Protein AF-A0A2N9M032-F1 (afdb_monomer)

Radius of gyration: 12.5 Å; Cα contacts (8 Å, |Δi|>4): 34; chains: 1; bounding box: 31×26×29 Å

Structure (mmCIF, N/CA/C/O backbone):
data_AF-A0A2N9M032-F1
#
_entry.id   AF-A0A2N9M032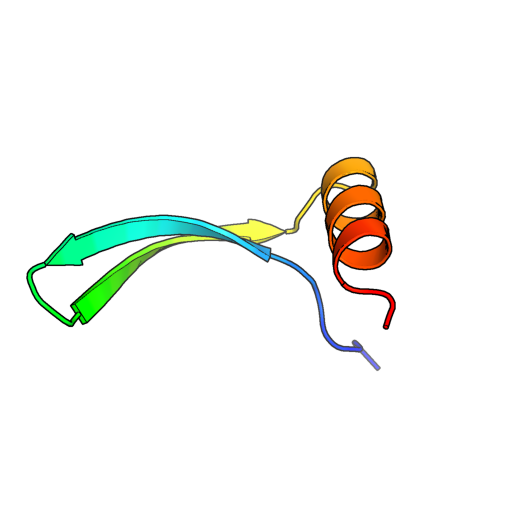-F1
#
loop_
_atom_site.group_PDB
_atom_site.id
_atom_site.type_symbol
_atom_site.label_atom_id
_atom_site.label_alt_id
_atom_site.label_comp_id
_atom_site.label_asym_id
_atom_site.label_entity_id
_atom_site.label_seq_id
_atom_site.pdbx_PDB_ins_code
_atom_site.Cartn_x
_atom_site.Cartn_y
_atom_site.Cartn_z
_atom_site.occupancy
_atom_site.B_iso_or_equiv
_atom_site.auth_seq_id
_atom_site.auth_comp_id
_atom_site.auth_asym_id
_atom_site.auth_atom_id
_atom_site.pdbx_PDB_model_num
ATOM 1 N N . MET A 1 1 ? 21.740 1.993 -6.880 1.00 41.00 1 MET A N 1
ATOM 2 C CA . MET A 1 1 ? 20.975 2.833 -5.933 1.00 41.00 1 MET A CA 1
ATOM 3 C C . MET A 1 1 ? 19.506 2.560 -6.177 1.00 41.00 1 MET A C 1
ATOM 5 O O . MET A 1 1 ? 19.039 2.844 -7.270 1.00 41.00 1 MET A O 1
ATOM 9 N N . SER A 1 2 ? 18.809 1.934 -5.23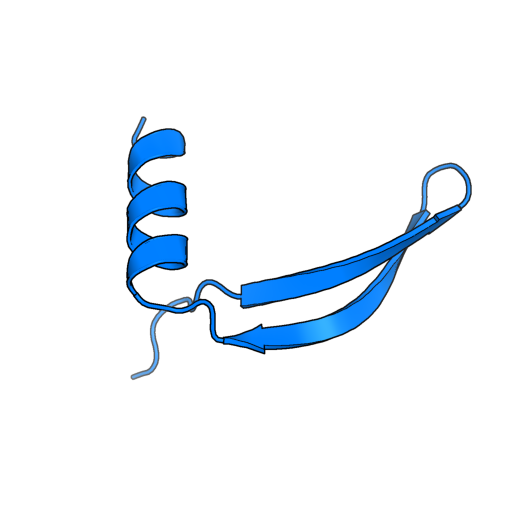5 1.00 59.47 2 SER A N 1
ATOM 10 C CA . SER A 1 2 ? 17.378 1.655 -5.388 1.00 59.47 2 SER A CA 1
ATOM 11 C C . SER A 1 2 ? 16.605 2.882 -4.907 1.00 59.47 2 SER A C 1
ATOM 13 O O . SER A 1 2 ? 16.668 3.209 -3.725 1.00 59.47 2 SER A O 1
ATOM 15 N N . GLY A 1 3 ? 15.962 3.603 -5.829 1.00 68.69 3 GLY A N 1
ATOM 16 C CA . GLY A 1 3 ? 15.032 4.682 -5.489 1.00 68.69 3 GLY A CA 1
ATOM 17 C C . GLY A 1 3 ? 13.779 4.150 -4.777 1.00 68.69 3 GLY A C 1
ATOM 18 O O . GLY A 1 3 ? 13.620 2.933 -4.647 1.00 68.69 3 GLY A O 1
ATOM 19 N N . PRO A 1 4 ? 12.887 5.036 -4.304 1.00 76.94 4 PRO A N 1
ATOM 20 C CA . PRO A 1 4 ? 11.633 4.620 -3.685 1.00 76.94 4 PRO A CA 1
ATOM 21 C C . PRO A 1 4 ? 10.831 3.723 -4.639 1.00 76.94 4 PRO A C 1
ATOM 23 O O . PRO A 1 4 ? 10.653 4.048 -5.812 1.00 76.94 4 PRO A O 1
ATOM 26 N N . GLN A 1 5 ? 10.374 2.576 -4.130 1.00 85.62 5 GLN A N 1
ATOM 27 C CA . GLN A 1 5 ? 9.614 1.581 -4.884 1.00 85.62 5 GLN A CA 1
ATOM 28 C C . GLN A 1 5 ? 8.154 1.588 -4.431 1.00 85.62 5 GLN A C 1
ATOM 30 O O . GLN A 1 5 ? 7.872 1.505 -3.236 1.00 85.62 5 GLN A O 1
ATOM 35 N N . VAL A 1 6 ? 7.225 1.629 -5.386 1.00 91.44 6 VAL A N 1
ATOM 36 C CA . VAL A 1 6 ? 5.793 1.474 -5.102 1.00 91.44 6 VAL A CA 1
ATOM 37 C C . VAL A 1 6 ? 5.495 0.005 -4.804 1.00 91.44 6 VAL A C 1
ATOM 39 O O . VAL A 1 6 ? 5.904 -0.901 -5.541 1.00 91.44 6 VAL A O 1
ATOM 42 N N . LEU A 1 7 ? 4.765 -0.231 -3.718 1.00 94.00 7 LEU A N 1
ATOM 43 C CA . LEU A 1 7 ? 4.345 -1.557 -3.285 1.00 94.00 7 LEU A CA 1
ATOM 44 C C . LEU A 1 7 ? 2.825 -1.661 -3.298 1.00 94.00 7 LEU A C 1
A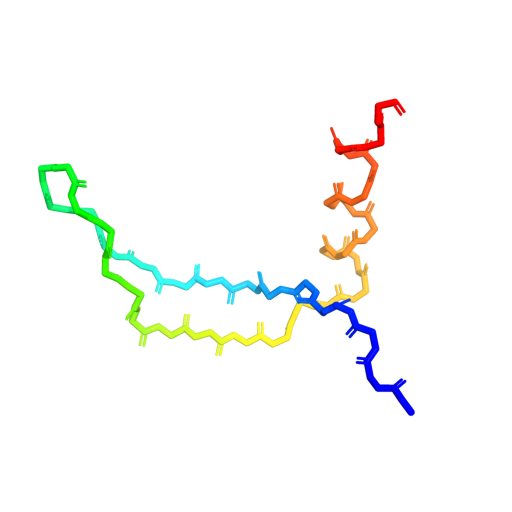TOM 46 O O . LEU A 1 7 ? 2.119 -0.710 -2.975 1.00 94.00 7 LEU A O 1
ATOM 50 N N . THR A 1 8 ? 2.334 -2.859 -3.593 1.00 94.88 8 THR A N 1
ATOM 51 C CA . THR A 1 8 ? 0.945 -3.236 -3.334 1.00 94.88 8 THR A CA 1
ATOM 52 C C . THR A 1 8 ? 0.894 -3.963 -1.995 1.00 94.88 8 THR A C 1
ATOM 54 O O . THR A 1 8 ? 1.633 -4.934 -1.789 1.00 94.88 8 THR A O 1
ATOM 57 N N . ALA A 1 9 ? 0.023 -3.517 -1.089 1.00 95.50 9 ALA A N 1
ATOM 58 C CA . ALA A 1 9 ? -0.131 -4.102 0.238 1.00 95.50 9 ALA A CA 1
ATOM 59 C C . ALA A 1 9 ? -1.537 -4.678 0.442 1.00 95.50 9 ALA A C 1
ATOM 61 O O . ALA A 1 9 ? -2.535 -4.044 0.116 1.00 95.50 9 ALA A O 1
ATOM 62 N N . VAL A 1 10 ? -1.607 -5.873 1.026 1.00 96.88 10 VAL A N 1
ATOM 63 C CA . VAL A 1 10 ? -2.830 -6.419 1.622 1.00 96.88 10 VAL A CA 1
ATOM 64 C C . VAL A 1 10 ? -2.777 -6.107 3.107 1.00 96.88 10 VAL A C 1
ATOM 66 O O . VAL A 1 10 ? -1.783 -6.421 3.771 1.00 96.88 10 VAL A O 1
ATOM 69 N N . TYR A 1 11 ? -3.834 -5.505 3.634 1.00 96.88 11 TYR A N 1
ATOM 70 C CA . TYR A 1 11 ? -3.873 -5.039 5.009 1.00 96.88 11 TYR A CA 1
ATOM 71 C C . TYR A 1 11 ? -5.255 -5.240 5.633 1.00 96.88 11 TYR A C 1
ATOM 73 O O . TYR A 1 11 ? -6.239 -5.501 4.945 1.00 96.88 11 TYR A O 1
ATOM 81 N N . THR A 1 12 ? -5.307 -5.143 6.957 1.00 97.56 12 THR A N 1
ATOM 82 C CA . THR A 1 12 ? -6.552 -5.046 7.727 1.00 97.56 12 THR A CA 1
ATOM 83 C C . THR A 1 12 ? -6.583 -3.738 8.490 1.00 97.56 12 THR A C 1
ATOM 85 O O . THR A 1 12 ? -5.561 -3.342 9.055 1.00 97.56 12 THR A O 1
ATOM 88 N N . GLU A 1 13 ? -7.761 -3.134 8.572 1.00 97.25 13 GLU A N 1
ATOM 89 C CA . GLU A 1 13 ? -8.033 -1.964 9.405 1.00 97.25 13 GLU A CA 1
ATOM 90 C C . GLU A 1 13 ? -8.676 -2.406 10.724 1.00 97.25 13 GLU A C 1
ATOM 92 O O . GLU A 1 13 ? -9.553 -3.275 10.749 1.00 97.25 13 GLU A O 1
ATOM 97 N N . ARG A 1 14 ? -8.220 -1.835 11.841 1.00 92.94 14 ARG A N 1
ATOM 98 C CA . ARG A 1 14 ? -8.833 -1.992 13.165 1.00 92.94 14 ARG A CA 1
ATOM 99 C C . ARG A 1 14 ? -8.839 -0.643 13.868 1.00 92.94 14 ARG A C 1
ATOM 101 O O . ARG A 1 14 ? -7.788 -0.188 14.312 1.00 92.94 14 ARG A O 1
ATOM 108 N N . ALA A 1 15 ? -10.023 -0.046 14.000 1.00 92.69 15 ALA A N 1
ATOM 109 C CA . ALA A 1 15 ? -10.177 1.333 14.466 1.00 92.69 15 ALA A CA 1
ATOM 110 C C . ALA A 1 15 ? -9.232 2.266 13.682 1.00 92.69 15 ALA A C 1
ATOM 112 O O . ALA A 1 15 ? -9.300 2.299 12.459 1.00 92.69 15 ALA A O 1
ATOM 113 N N . GLU A 1 16 ? -8.320 2.955 14.361 1.00 93.81 16 GLU A N 1
ATOM 114 C CA . GLU A 1 16 ? -7.369 3.897 13.754 1.00 93.81 16 GLU A CA 1
ATOM 115 C C . GLU A 1 16 ? -6.038 3.244 13.335 1.00 93.81 16 GLU A C 1
ATOM 117 O O . GLU A 1 16 ? -5.077 3.931 12.996 1.00 93.81 16 GLU A O 1
ATOM 122 N N . GLN A 1 17 ? -5.942 1.910 13.379 1.00 95.38 17 GLN A N 1
ATOM 123 C CA . GLN A 1 17 ? -4.713 1.185 13.066 1.00 95.38 17 GLN A CA 1
ATOM 124 C C . GLN A 1 17 ? -4.822 0.385 11.768 1.00 95.38 17 GLN A C 1
ATOM 126 O O . GLN A 1 17 ? -5.756 -0.393 11.562 1.00 95.38 17 GLN A O 1
ATOM 131 N N . ILE A 1 18 ? -3.788 0.505 10.934 1.00 96.25 18 ILE A N 1
ATOM 132 C CA . ILE A 1 18 ? -3.579 -0.326 9.747 1.00 96.25 18 ILE A CA 1
ATOM 133 C C . ILE A 1 18 ? -2.531 -1.388 10.073 1.00 96.25 18 ILE A C 1
ATOM 135 O O . ILE A 1 18 ? -1.408 -1.078 10.471 1.00 96.25 18 ILE A O 1
ATOM 139 N N . ARG A 1 19 ? -2.876 -2.660 9.856 1.00 96.38 19 ARG A N 1
ATOM 140 C CA . ARG A 1 19 ? -1.928 -3.776 9.921 1.00 96.38 19 ARG A CA 1
ATOM 141 C C . ARG A 1 19 ? -1.690 -4.336 8.527 1.00 96.38 19 ARG A C 1
ATOM 143 O O . ARG A 1 19 ? -2.589 -4.938 7.944 1.00 96.38 19 ARG A O 1
ATOM 150 N N . ILE A 1 20 ? -0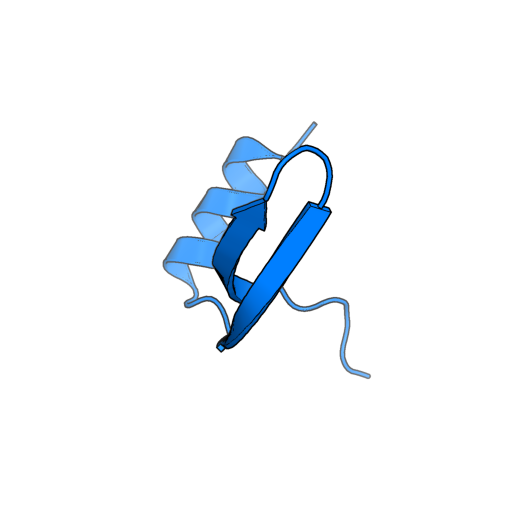.463 -4.207 8.029 1.00 95.75 20 ILE A N 1
ATOM 151 C CA . ILE A 1 20 ? -0.037 -4.835 6.774 1.00 95.75 20 ILE A CA 1
ATOM 152 C C . ILE A 1 20 ? 0.140 -6.338 7.009 1.00 95.75 20 ILE A C 1
ATOM 154 O O . ILE A 1 20 ? 0.855 -6.760 7.917 1.00 95.75 20 ILE A O 1
ATOM 158 N N . ILE A 1 21 ? -0.523 -7.148 6.188 1.00 96.56 21 ILE A N 1
ATOM 159 C CA . ILE A 1 21 ? -0.455 -8.614 6.231 1.00 96.56 21 ILE A CA 1
ATOM 160 C C . ILE A 1 21 ? 0.547 -9.125 5.197 1.00 96.56 21 ILE A C 1
ATOM 162 O O . ILE A 1 21 ? 1.266 -10.090 5.449 1.00 96.56 21 ILE A O 1
ATOM 166 N N . ARG A 1 22 ? 0.609 -8.480 4.027 1.00 96.44 22 ARG A N 1
ATOM 167 C CA . ARG A 1 22 ? 1.524 -8.849 2.945 1.00 96.44 22 ARG A CA 1
ATOM 168 C C . ARG A 1 22 ? 1.841 -7.647 2.070 1.00 96.44 22 ARG A C 1
ATOM 170 O O . ARG A 1 22 ? 0.940 -6.887 1.737 1.00 96.44 22 ARG A O 1
ATOM 177 N N . GLY A 1 23 ? 3.094 -7.535 1.640 1.00 95.00 23 GLY A N 1
ATOM 178 C CA . GLY A 1 23 ? 3.520 -6.615 0.588 1.00 95.00 23 GLY A CA 1
ATOM 179 C C . GLY A 1 23 ? 4.081 -7.371 -0.614 1.00 95.00 23 GLY A C 1
ATOM 180 O O . GLY A 1 23 ? 4.657 -8.452 -0.463 1.00 95.00 23 GLY A O 1
ATOM 181 N N . ARG A 1 24 ? 3.921 -6.804 -1.809 1.00 95.62 24 ARG A N 1
ATOM 182 C CA . ARG A 1 24 ? 4.676 -7.186 -3.009 1.00 95.62 24 ARG A CA 1
ATOM 183 C C . ARG A 1 24 ? 5.047 -5.947 -3.815 1.00 95.62 24 ARG A C 1
ATOM 185 O O . ARG A 1 24 ? 4.401 -4.910 -3.681 1.00 95.62 24 ARG A O 1
ATOM 192 N N . GLY A 1 25 ? 6.039 -6.081 -4.692 1.00 95.12 25 GLY A N 1
ATOM 193 C CA . GLY A 1 25 ? 6.314 -5.061 -5.702 1.00 95.12 25 GLY A CA 1
ATOM 194 C C . GLY A 1 25 ? 5.069 -4.785 -6.546 1.00 95.12 25 GLY A C 1
ATOM 195 O O . GLY A 1 25 ? 4.399 -5.730 -6.987 1.00 95.12 25 GLY A O 1
ATOM 196 N N . ALA A 1 26 ? 4.756 -3.506 -6.751 1.00 94.62 26 ALA A N 1
ATOM 197 C CA . ALA A 1 26 ? 3.734 -3.108 -7.707 1.00 94.62 26 ALA A CA 1
ATOM 198 C C . ALA A 1 26 ? 4.206 -3.465 -9.125 1.00 94.62 26 ALA A C 1
ATOM 200 O O . ALA A 1 26 ? 5.377 -3.290 -9.472 1.00 94.62 26 ALA A O 1
ATOM 201 N N . THR A 1 27 ? 3.303 -3.983 -9.948 1.00 95.50 27 THR A N 1
ATOM 202 C CA . THR A 1 27 ? 3.540 -4.174 -11.381 1.00 95.50 27 THR A CA 1
ATOM 203 C C . THR A 1 27 ? 3.712 -2.823 -12.069 1.00 95.50 27 THR A C 1
ATOM 205 O O . THR A 1 27 ? 3.301 -1.794 -11.537 1.00 95.50 27 THR A O 1
ATOM 208 N N . LYS A 1 28 ? 4.285 -2.810 -13.277 1.00 93.62 28 LYS A N 1
ATOM 209 C CA . LYS A 1 28 ? 4.462 -1.569 -14.043 1.00 93.62 28 LYS A CA 1
ATOM 210 C C . LYS A 1 28 ? 3.145 -0.796 -14.211 1.00 93.62 28 LYS A C 1
ATOM 212 O O . LYS A 1 28 ? 3.112 0.392 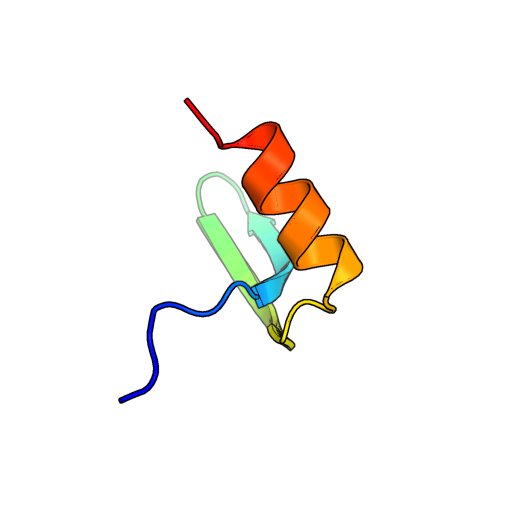-13.943 1.00 93.62 28 LYS A O 1
ATOM 217 N N . ASN A 1 29 ? 2.054 -1.485 -14.542 1.00 95.69 29 ASN A N 1
ATOM 218 C CA . ASN A 1 29 ? 0.749 -0.841 -14.712 1.00 95.69 29 ASN A CA 1
ATOM 219 C C . ASN A 1 29 ? 0.220 -0.232 -13.401 1.00 95.69 29 ASN A C 1
ATOM 221 O O . ASN A 1 29 ? -0.333 0.860 -13.418 1.00 95.69 29 ASN A O 1
ATOM 225 N N 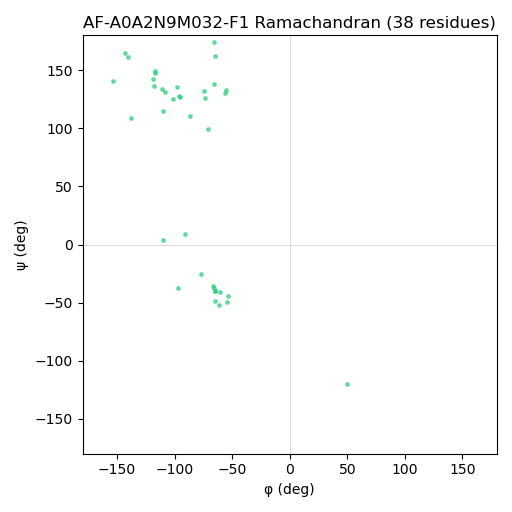. GLU A 1 30 ? 0.396 -0.919 -12.266 1.00 94.75 30 GLU A N 1
ATOM 226 C CA . GLU A 1 30 ? 0.015 -0.398 -10.942 1.00 94.75 30 GLU A CA 1
ATOM 227 C C . GLU A 1 30 ? 0.859 0.827 -10.554 1.00 94.75 30 GLU A C 1
ATOM 229 O O . GLU A 1 30 ? 0.334 1.777 -9.980 1.00 94.75 30 GLU A O 1
ATOM 234 N N . GLN A 1 31 ? 2.150 0.831 -10.903 1.00 93.19 31 GLN A N 1
ATOM 235 C CA . GLN A 1 31 ? 3.026 1.991 -10.7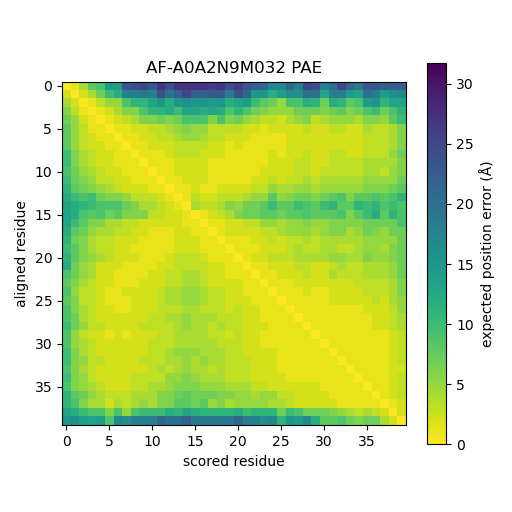25 1.00 93.19 31 GLN A CA 1
ATOM 236 C C . GLN A 1 31 ? 2.579 3.166 -11.598 1.00 93.19 31 GLN A C 1
ATOM 238 O O . GLN A 1 31 ? 2.435 4.277 -11.095 1.00 93.19 31 GLN A O 1
ATOM 243 N N . ASP A 1 32 ? 2.322 2.918 -12.883 1.00 92.81 32 ASP A N 1
ATOM 244 C CA . ASP A 1 32 ? 1.895 3.942 -13.839 1.00 92.81 32 ASP A CA 1
ATOM 245 C C . ASP A 1 32 ? 0.565 4.585 -13.406 1.00 92.81 32 ASP A C 1
ATOM 247 O O . ASP A 1 32 ? 0.418 5.806 -13.471 1.00 92.81 32 ASP A O 1
ATOM 251 N N . LEU A 1 33 ? -0.383 3.783 -12.904 1.00 94.44 33 LEU A N 1
ATOM 252 C CA . LEU A 1 33 ? -1.637 4.263 -12.311 1.00 94.44 33 LEU A CA 1
ATOM 253 C C . LEU A 1 33 ? -1.383 5.143 -11.085 1.00 94.44 33 LEU A C 1
ATOM 255 O O . LEU A 1 33 ? -1.854 6.278 -11.050 1.00 94.44 33 LEU A O 1
ATOM 259 N N . TYR A 1 34 ? -0.591 4.656 -10.124 1.00 91.94 34 TYR A N 1
ATOM 260 C CA . TYR A 1 34 ? -0.250 5.409 -8.916 1.00 91.94 34 TYR A CA 1
ATOM 261 C C . TYR A 1 34 ? 0.356 6.774 -9.257 1.00 91.94 34 TYR A C 1
ATOM 263 O O . TYR A 1 34 ? -0.093 7.798 -8.744 1.00 91.94 34 TYR A O 1
ATOM 271 N N . TYR A 1 35 ? 1.346 6.812 -10.151 1.00 91.44 35 TYR A N 1
ATOM 272 C CA . TYR A 1 35 ? 1.983 8.067 -10.539 1.00 91.44 35 TYR A CA 1
ATOM 273 C C . TYR A 1 35 ? 1.038 8.987 -11.307 1.00 91.44 35 TYR A C 1
ATOM 275 O O . TYR A 1 35 ? 1.093 10.191 -11.098 1.00 91.44 35 TYR A O 1
ATOM 283 N N . ARG A 1 36 ? 0.147 8.458 -12.152 1.00 92.44 36 ARG A N 1
ATOM 284 C CA . ARG A 1 36 ? -0.850 9.278 -12.854 1.00 92.44 36 ARG A CA 1
ATOM 285 C C . ARG A 1 36 ? -1.845 9.931 -11.895 1.00 92.44 36 ARG A C 1
ATOM 287 O O . ARG A 1 36 ? -2.213 11.078 -12.113 1.00 92.44 36 ARG A O 1
ATOM 294 N N . GLU A 1 37 ? -2.288 9.210 -10.871 1.00 94.06 37 GLU A N 1
ATOM 295 C CA . GLU A 1 37 ? -3.257 9.712 -9.888 1.00 94.06 37 GLU A CA 1
ATOM 296 C C . GLU A 1 37 ? -2.630 10.667 -8.864 1.00 94.06 37 GLU A C 1
ATOM 298 O O . GLU A 1 37 ? -3.329 11.513 -8.315 1.00 94.06 37 GLU A O 1
ATOM 303 N N . ASN A 1 38 ? -1.321 10.551 -8.620 1.00 88.94 38 ASN A N 1
ATOM 304 C CA . ASN A 1 38 ? -0.602 11.330 -7.606 1.00 88.94 38 ASN A CA 1
ATOM 305 C C . ASN A 1 38 ? 0.370 12.367 -8.200 1.00 88.94 38 ASN A C 1
ATOM 307 O O . ASN A 1 38 ? 1.084 13.036 -7.452 1.00 88.94 38 ASN A O 1
ATOM 311 N N . ALA A 1 39 ? 0.419 12.518 -9.527 1.00 78.38 39 ALA A N 1
ATOM 312 C CA . ALA A 1 39 ? 1.138 13.607 -10.181 1.00 78.38 39 ALA A CA 1
ATOM 313 C C . ALA A 1 39 ? 0.378 14.917 -9.928 1.00 78.38 39 ALA A C 1
ATOM 315 O O . ALA A 1 39 ? -0.641 15.184 -10.564 1.00 78.38 39 ALA A O 1
ATOM 316 N N . THR A 1 40 ? 0.862 15.684 -8.948 1.00 63.91 40 THR A N 1
ATOM 317 C CA . THR A 1 40 ? 0.383 17.035 -8.615 1.00 63.91 40 THR A CA 1
ATOM 318 C C . THR A 1 40 ? 1.145 18.075 -9.422 1.00 63.91 40 THR A C 1
ATOM 320 O O . THR A 1 40 ? 2.373 17.887 -9.590 1.00 63.91 40 THR A O 1
#

Secondary structure (DSSP, 8-state):
------EEEEEEEETTEEEEEEEEEPPHHHHHHHHHHH--

Foldseek 3Di:
DDDDFDKDFDWDDDPPDIGTPDIDGDDPVRVVVVCVVPVD

Nearest PDB structures (foldseek):
  5e6f-assembly1_B  TM=4.456E-01  e=5.312E+00  Canarypox virus
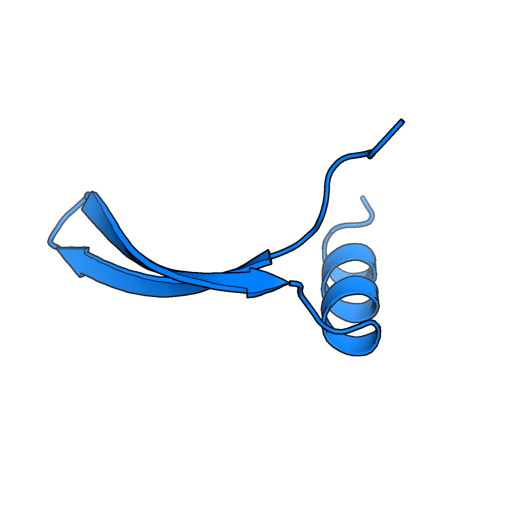  4v96-assembly1_AX  TM=5.252E-01  e=6.926E+00  Lactococcus phage TP901-1
  6y3b-assembly1_B  TM=4.759E-01  e=9.651E+00  Zika virus
  2d35-assembly1_A  TM=3.712E-01  e=9.031E+00  Escherichia coli

Sequence (40 aa):
MSGPQVLTAVYTERAEQIRIIRGRGATKNEQDLYYRE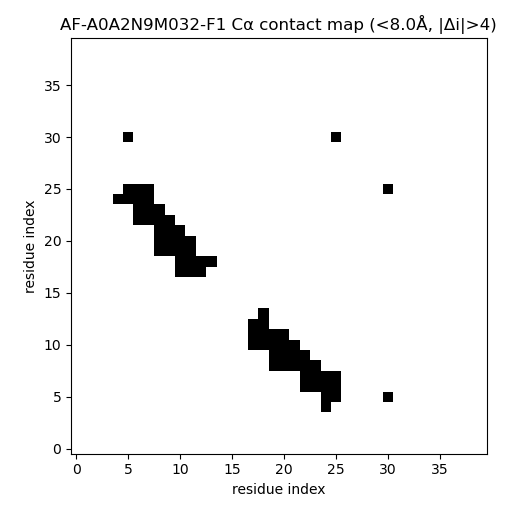NAT

Mean predicted aligned error: 4.72 Å

pLDDT: mean 89.84, std 11.83, range [41.0, 97.56]

Solvent-accessible surface area (backbone atoms only — not comparable to full-atom values): 2692 Å² total; per-residue (Å²): 134,86,71,94,74,65,64,45,70,47,66,49,80,55,92,97,42,79,45,79,76,45,77,44,78,42,52,71,68,58,43,53,49,51,50,64,76,65,66,123